Protein AF-A0A0Q9SAI6-F1 (afdb_monomer)

pLDDT: mean 85.2, std 10.26, range [45.22, 93.06]

Secondary structure (DSSP, 8-state):
-HHHHHHHHHHHHSSPPPHHHHHHHTT--HHHHHHHHHHHHHTTSEEEEE-SS-EEEEE-

Sequence (60 aa):
MLLEYLRTFQRKHHYMPSIKEMAEETAIPRTAVVWHLEKLRESNAVDYEDGKLARSLRLK

Foldseek 3Di:
DVLVVQVVCCVVPVDGDDLVRSCVVVVNPSVVSVVVLVVCVVVVQWDFDPDPVDTDIDGD

Nearest PDB structures (foldseek):
  3k2z-assembly1_B  TM=8.425E-01  e=3.041E-03  Thermotoga maritima
  6hk6-assembly2_C  TM=7.254E-01  e=2.484E-02  Homo sapiens
  5k5q-assembly1_B  TM=7.797E-01  e=1.896E-01  Sulfolobus sp. NOB8H2
  2rdp-assembly1_A-2  TM=5.862E-01  e=1.351E-01  Geobacillus stearothermophilus
  3eco-assembly1_A  TM=7.564E-01  e=6.419E-01  Staphylococcus aureus subsp. aureus Mu50

Mean predicted aligned error: 4.48 Å

Radius of gyration: 10.63 Å; Cα contacts (8 Å, |Δi|>4): 58; chains: 1; bounding box: 24×25×25 Å

S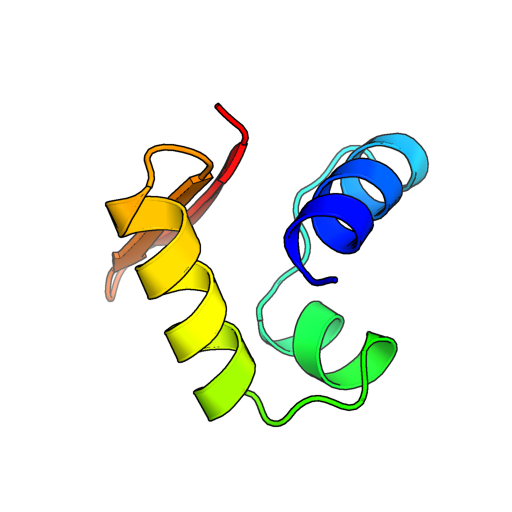tructure (mmCIF, N/CA/C/O backbone):
data_AF-A0A0Q9SAI6-F1
#
_entry.id   AF-A0A0Q9SAI6-F1
#
loop_
_atom_site.group_PDB
_atom_site.id
_atom_site.type_symbol
_atom_site.label_atom_id
_atom_site.label_alt_id
_atom_site.label_comp_id
_atom_site.label_asym_id
_atom_site.label_entity_id
_atom_site.label_seq_id
_atom_site.pdbx_PDB_ins_code
_atom_site.Cartn_x
_atom_site.Cartn_y
_atom_site.Cartn_z
_atom_site.occupancy
_atom_site.B_iso_or_equiv
_atom_site.auth_seq_id
_atom_site.auth_comp_id
_atom_site.auth_asym_id
_atom_site.auth_atom_id
_atom_site.pdbx_PDB_model_num
ATOM 1 N N . MET A 1 1 ? -0.530 10.287 -3.494 1.00 78.31 1 MET A N 1
ATOM 2 C CA . MET A 1 1 ? 0.490 9.649 -4.357 1.00 78.31 1 MET A CA 1
ATOM 3 C C . MET A 1 1 ? 0.407 8.123 -4.318 1.00 78.31 1 MET A C 1
ATOM 5 O O . MET A 1 1 ? 0.147 7.557 -5.366 1.00 78.31 1 MET A O 1
ATOM 9 N N . LEU A 1 2 ? 0.514 7.450 -3.160 1.00 84.62 2 LEU A N 1
ATOM 10 C CA . LEU A 1 2 ? 0.469 5.973 -3.113 1.00 84.62 2 LEU A CA 1
ATOM 11 C C . LEU A 1 2 ? -0.894 5.363 -3.511 1.00 84.62 2 LEU A C 1
ATOM 13 O O . LEU A 1 2 ? -0.930 4.371 -4.224 1.00 84.62 2 LEU A O 1
ATOM 17 N N . LEU A 1 3 ? -2.021 5.973 -3.124 1.00 86.56 3 LEU A N 1
ATOM 18 C CA . LEU A 1 3 ? -3.355 5.459 -3.479 1.00 86.56 3 LEU A CA 1
ATOM 19 C C . LEU A 1 3 ? -3.615 5.441 -4.999 1.00 86.56 3 LEU A C 1
ATOM 21 O O . LEU A 1 3 ? -4.133 4.464 -5.534 1.00 86.56 3 LEU A O 1
ATOM 25 N N . GLU A 1 4 ? -3.223 6.504 -5.704 1.00 89.31 4 GLU A N 1
ATOM 26 C CA . GLU A 1 4 ? -3.351 6.591 -7.168 1.00 89.31 4 GLU A CA 1
ATOM 27 C C . GLU A 1 4 ? -2.431 5.598 -7.886 1.00 89.31 4 GLU A C 1
ATOM 29 O O . GLU A 1 4 ? -2.817 5.007 -8.901 1.00 89.31 4 GLU A O 1
ATOM 34 N N . TYR A 1 5 ? -1.243 5.359 -7.321 1.00 90.69 5 TYR A N 1
ATOM 35 C CA . TYR A 1 5 ? -0.360 4.287 -7.763 1.00 90.69 5 TYR A CA 1
ATOM 36 C C . TYR A 1 5 ? -1.043 2.920 -7.620 1.00 90.69 5 TYR A C 1
ATOM 38 O O . TYR A 1 5 ? -1.151 2.210 -8.614 1.00 90.69 5 TYR A O 1
ATOM 46 N N . LEU A 1 6 ? -1.599 2.587 -6.447 1.00 89.94 6 LEU A N 1
ATOM 47 C CA . LEU A 1 6 ? -2.288 1.308 -6.216 1.00 89.94 6 LEU A CA 1
ATOM 48 C C . LEU A 1 6 ? -3.444 1.081 -7.201 1.00 89.94 6 LEU A C 1
ATOM 50 O O . LEU A 1 6 ? -3.564 0.003 -7.780 1.00 89.94 6 LEU A O 1
ATOM 54 N N . ARG A 1 7 ? -4.262 2.112 -7.450 1.00 90.88 7 ARG A N 1
ATOM 55 C CA . ARG A 1 7 ? -5.358 2.061 -8.435 1.00 90.88 7 ARG A CA 1
ATOM 56 C C . ARG A 1 7 ? -4.847 1.803 -9.848 1.00 90.88 7 ARG A C 1
ATOM 58 O O . ARG A 1 7 ? -5.415 1.004 -10.589 1.00 90.88 7 ARG A O 1
ATOM 65 N N . THR A 1 8 ? -3.781 2.489 -10.244 1.00 92.00 8 THR A N 1
ATOM 66 C CA . THR A 1 8 ? -3.197 2.342 -11.582 1.00 92.00 8 THR A CA 1
ATOM 67 C C . THR A 1 8 ? -2.532 0.983 -11.754 1.00 92.00 8 THR A C 1
ATOM 69 O O . THR A 1 8 ? -2.736 0.334 -12.779 1.00 92.00 8 THR A O 1
ATOM 72 N N . PHE A 1 9 ? -1.820 0.518 -10.731 1.00 90.44 9 PHE A N 1
ATOM 73 C CA . PHE A 1 9 ? -1.184 -0.788 -10.709 1.00 90.44 9 PHE A CA 1
ATOM 74 C C . PHE A 1 9 ? -2.221 -1.908 -10.822 1.00 90.44 9 PHE A C 1
ATOM 76 O O . PHE A 1 9 ? -2.109 -2.749 -11.710 1.00 90.44 9 PHE A O 1
ATOM 83 N N . GLN A 1 10 ? -3.293 -1.866 -10.019 1.00 89.31 10 GLN A N 1
ATOM 84 C CA . GLN A 1 10 ? -4.371 -2.856 -10.091 1.00 89.31 10 GLN A CA 1
ATOM 85 C C . GLN A 1 10 ? -5.018 -2.898 -11.479 1.00 89.31 10 GLN A C 1
ATOM 87 O O . GLN A 1 10 ? -5.254 -3.984 -12.004 1.00 89.31 10 GLN A O 1
ATOM 92 N N . ARG A 1 11 ? -5.286 -1.739 -12.098 1.00 90.25 11 ARG A N 1
ATOM 93 C CA . ARG A 1 11 ? -5.861 -1.683 -13.454 1.00 90.25 11 ARG A CA 1
ATOM 94 C C . ARG A 1 11 ? -4.959 -2.316 -14.511 1.00 90.25 11 ARG A C 1
ATOM 96 O O . ARG A 1 11 ? -5.472 -2.882 -15.467 1.00 90.25 11 ARG A O 1
ATOM 103 N N . LYS A 1 12 ? -3.640 -2.192 -14.357 1.00 92.25 12 LYS A N 1
ATOM 104 C CA . LYS A 1 12 ? -2.655 -2.673 -15.333 1.00 92.25 12 LYS A CA 1
ATOM 105 C C . LYS A 1 12 ? -2.294 -4.146 -15.137 1.00 92.25 12 LYS A C 1
ATOM 107 O O . LYS A 1 12 ? -2.088 -4.856 -16.113 1.00 92.25 12 LYS A O 1
ATOM 112 N N . HIS A 1 13 ? -2.192 -4.586 -13.888 1.00 87.69 13 HIS A N 1
ATOM 113 C CA . HIS A 1 13 ? -1.636 -5.890 -13.533 1.00 87.69 13 HIS A CA 1
ATOM 114 C C . HIS A 1 13 ? -2.684 -6.880 -13.005 1.00 87.69 13 HIS A C 1
ATOM 116 O O . HIS A 1 13 ? -2.392 -8.064 -12.894 1.00 87.69 13 HIS A O 1
ATOM 122 N N . HIS A 1 14 ? -3.905 -6.427 -12.694 1.00 86.06 14 HIS A N 1
ATOM 123 C CA . HIS A 1 14 ? -4.992 -7.229 -12.111 1.00 86.06 14 HIS A CA 1
ATOM 124 C C . HIS A 1 14 ? -4.676 -7.864 -10.740 1.00 86.06 14 HIS A C 1
ATOM 126 O O . HIS A 1 14 ? -5.459 -8.671 -10.241 1.00 86.06 14 HIS A O 1
ATOM 132 N N . TYR A 1 15 ? -3.579 -7.462 -10.092 1.00 86.81 15 TYR A N 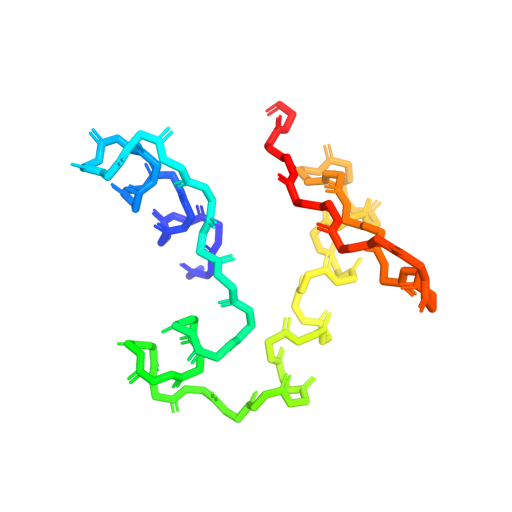1
ATOM 133 C CA . TYR A 1 15 ? -3.229 -7.817 -8.715 1.00 86.81 15 TYR A CA 1
ATOM 134 C C . TYR A 1 15 ? -2.763 -6.581 -7.931 1.00 86.81 15 TYR A C 1
ATOM 136 O O . TYR A 1 15 ? -2.568 -5.506 -8.501 1.00 86.81 15 TYR A O 1
ATOM 144 N N . MET A 1 16 ? -2.631 -6.723 -6.609 1.00 88.19 16 MET A N 1
ATOM 145 C CA . MET A 1 16 ? -2.130 -5.660 -5.731 1.00 88.19 16 MET A CA 1
ATOM 146 C C . MET A 1 16 ? -0.615 -5.757 -5.563 1.00 88.19 16 MET A C 1
ATOM 148 O O . MET A 1 16 ? -0.129 -6.848 -5.262 1.00 88.19 16 MET A O 1
ATOM 152 N N . PRO A 1 17 ? 0.129 -4.647 -5.691 1.00 89.56 17 PRO A N 1
ATOM 153 C CA . PRO A 1 17 ? 1.577 -4.684 -5.577 1.00 89.56 17 PRO A CA 1
ATOM 154 C C . PRO A 1 17 ? 1.996 -5.079 -4.158 1.00 89.56 17 PRO A C 1
ATOM 156 O O . PRO A 1 17 ? 1.342 -4.750 -3.165 1.00 89.56 17 PRO A O 1
ATOM 159 N N . SER A 1 18 ? 3.123 -5.767 -4.050 1.00 89.75 18 SER A N 1
ATOM 160 C CA . SER A 1 18 ? 3.804 -6.006 -2.784 1.00 89.75 18 SER A CA 1
ATOM 161 C C . SER A 1 18 ? 4.490 -4.734 -2.275 1.00 89.75 18 SER A C 1
ATOM 163 O O . SER A 1 18 ? 4.765 -3.801 -3.026 1.00 89.75 18 SER A O 1
ATOM 165 N N . ILE A 1 19 ? 4.852 -4.702 -0.988 1.00 89.12 19 ILE A N 1
ATOM 166 C CA . ILE A 1 19 ? 5.641 -3.594 -0.406 1.00 89.12 19 ILE A CA 1
ATOM 167 C C . ILE A 1 19 ? 6.969 -3.414 -1.156 1.00 89.12 19 ILE A C 1
ATOM 169 O O . ILE A 1 19 ? 7.477 -2.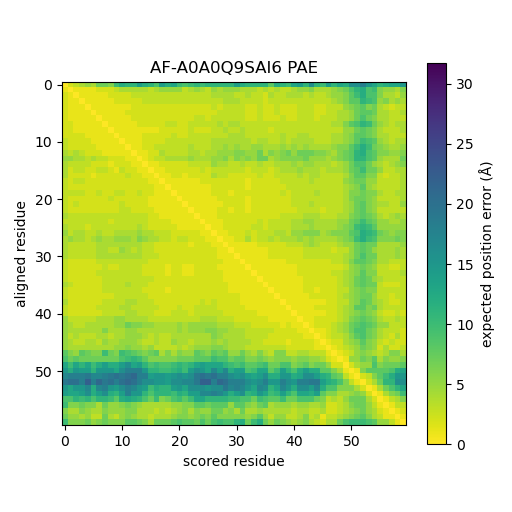301 -1.263 1.00 89.12 19 ILE A O 1
ATOM 173 N N . LYS A 1 20 ? 7.547 -4.512 -1.665 1.00 88.56 20 LYS A N 1
ATOM 174 C CA . LYS A 1 20 ? 8.779 -4.473 -2.455 1.00 88.56 20 LYS A CA 1
ATOM 175 C C . LYS A 1 20 ? 8.545 -3.766 -3.791 1.00 88.56 20 LYS A C 1
ATOM 177 O O . LYS A 1 20 ? 9.278 -2.826 -4.061 1.00 88.56 20 LYS A O 1
ATOM 182 N N . GLU A 1 21 ? 7.531 -4.176 -4.554 1.00 89.75 21 GLU A N 1
ATOM 183 C CA . GLU A 1 21 ? 7.175 -3.537 -5.833 1.00 89.75 21 GLU A CA 1
ATOM 184 C C . GLU A 1 21 ? 6.834 -2.059 -5.634 1.00 89.75 21 GLU A C 1
ATOM 186 O O . GLU A 1 21 ? 7.371 -1.213 -6.337 1.00 89.75 21 GLU A O 1
ATOM 191 N N . MET A 1 22 ? 6.045 -1.732 -4.602 1.00 90.69 22 MET A N 1
ATOM 192 C CA . MET A 1 22 ? 5.770 -0.343 -4.227 1.00 90.69 22 MET A CA 1
ATOM 193 C C . MET A 1 22 ? 7.066 0.433 -3.985 1.00 90.69 22 MET A C 1
ATOM 195 O O . MET A 1 22 ? 7.273 1.482 -4.579 1.00 90.69 22 MET A O 1
ATOM 199 N N . ALA A 1 23 ? 7.957 -0.082 -3.136 1.00 90.81 23 ALA A N 1
ATOM 200 C CA . ALA A 1 23 ? 9.193 0.608 -2.791 1.00 90.81 23 ALA A CA 1
ATOM 201 C C . ALA A 1 23 ? 10.121 0.816 -4.000 1.00 90.81 23 ALA A C 1
ATOM 203 O O . ALA A 1 23 ? 10.723 1.881 -4.134 1.00 90.81 23 ALA A O 1
ATOM 204 N N . GLU A 1 24 ? 10.228 -0.190 -4.871 1.00 91.12 24 GLU A N 1
ATOM 205 C CA . GLU A 1 24 ? 11.065 -0.154 -6.073 1.00 91.12 24 GLU A CA 1
ATOM 206 C C . GLU A 1 24 ? 10.495 0.797 -7.134 1.00 91.12 24 GLU A C 1
ATOM 208 O O . GLU A 1 24 ? 11.227 1.636 -7.653 1.00 91.12 24 GLU A O 1
ATOM 213 N N . GLU A 1 25 ? 9.192 0.733 -7.417 1.00 89.94 25 GLU A N 1
ATOM 214 C CA . GLU A 1 25 ? 8.566 1.536 -8.474 1.00 89.94 25 GLU A CA 1
ATOM 215 C C . GLU A 1 25 ? 8.298 2.984 -8.064 1.00 89.94 25 GLU A C 1
ATOM 217 O O . GLU A 1 25 ? 8.357 3.881 -8.904 1.00 89.94 25 GLU A O 1
ATOM 222 N N . THR A 1 26 ? 8.016 3.244 -6.783 1.00 87.50 26 THR A N 1
ATOM 223 C CA . THR A 1 26 ? 7.804 4.614 -6.298 1.00 87.50 26 THR A CA 1
ATOM 224 C C . THR A 1 26 ? 9.083 5.262 -5.769 1.00 87.50 26 THR A C 1
ATOM 226 O O . THR A 1 26 ? 9.030 6.416 -5.353 1.00 87.50 26 THR A O 1
ATOM 229 N N . ALA A 1 27 ? 10.213 4.542 -5.740 1.00 91.00 27 ALA A N 1
ATOM 230 C CA . ALA A 1 27 ? 11.469 4.961 -5.104 1.00 91.00 27 ALA A CA 1
ATOM 231 C C . ALA A 1 27 ? 11.297 5.411 -3.634 1.00 91.00 27 ALA A C 1
ATOM 233 O O . ALA A 1 27 ? 12.022 6.273 -3.135 1.00 91.00 27 ALA A O 1
ATOM 234 N N . ILE A 1 28 ? 10.31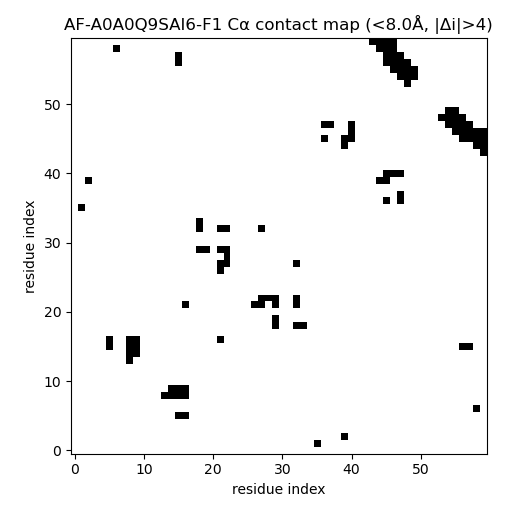7 4.830 -2.930 1.00 88.88 28 ILE A N 1
ATOM 235 C CA . ILE A 1 28 ? 10.021 5.137 -1.524 1.00 88.88 28 ILE A CA 1
ATOM 236 C C . ILE A 1 28 ? 10.614 4.022 -0.654 1.00 88.88 28 ILE A C 1
ATOM 238 O O . ILE A 1 28 ? 10.443 2.845 -0.969 1.00 88.88 28 ILE A O 1
ATOM 242 N N . PRO A 1 29 ? 11.269 4.333 0.478 1.00 93.06 29 PRO A N 1
ATOM 243 C CA . PRO A 1 29 ? 11.724 3.307 1.408 1.00 93.06 29 PRO A CA 1
ATOM 244 C C . PRO A 1 29 ? 10.576 2.406 1.878 1.00 93.06 29 PRO A C 1
ATOM 246 O O . PRO A 1 29 ? 9.483 2.883 2.180 1.00 93.06 29 PRO A O 1
ATOM 249 N N . ARG A 1 30 ? 10.831 1.101 2.033 1.00 89.56 30 ARG A N 1
ATOM 250 C CA . ARG A 1 30 ? 9.810 0.129 2.478 1.00 89.56 30 ARG A CA 1
ATOM 251 C C . ARG A 1 30 ? 9.097 0.549 3.768 1.00 89.56 30 ARG A C 1
ATOM 253 O O . ARG A 1 30 ? 7.894 0.357 3.885 1.00 89.56 30 ARG A O 1
ATOM 260 N N . THR A 1 31 ? 9.822 1.145 4.713 1.00 91.06 31 THR A N 1
ATOM 261 C CA . THR A 1 31 ? 9.263 1.659 5.974 1.00 91.06 31 THR A CA 1
ATOM 262 C C . THR A 1 31 ? 8.240 2.772 5.744 1.00 91.06 31 THR A C 1
ATOM 264 O O . THR A 1 31 ? 7.189 2.782 6.378 1.00 91.06 31 THR A O 1
ATOM 267 N N . ALA A 1 32 ? 8.504 3.673 4.798 1.00 91.38 32 ALA A N 1
ATOM 268 C CA . ALA A 1 32 ? 7.582 4.739 4.422 1.00 91.38 32 ALA A CA 1
ATOM 269 C C . ALA A 1 32 ? 6.374 4.210 3.628 1.00 91.38 32 ALA A C 1
ATOM 271 O O . ALA A 1 32 ? 5.267 4.713 3.808 1.00 91.38 32 ALA A O 1
ATOM 272 N N . VAL A 1 33 ? 6.545 3.156 2.818 1.00 91.12 33 VAL A N 1
ATOM 273 C CA . VAL A 1 33 ? 5.420 2.454 2.171 1.00 91.12 33 VAL A CA 1
ATOM 274 C C . VAL A 1 33 ? 4.473 1.869 3.218 1.00 91.12 33 VAL A C 1
ATOM 276 O O . VAL A 1 33 ? 3.272 2.112 3.145 1.00 91.12 33 VAL A O 1
ATOM 279 N N . VAL A 1 34 ? 5.002 1.152 4.215 1.00 90.44 34 VAL A N 1
ATOM 280 C CA . VAL A 1 34 ? 4.190 0.593 5.311 1.00 90.44 34 VAL A CA 1
ATOM 281 C C . VAL A 1 34 ? 3.453 1.702 6.054 1.00 90.44 34 VAL A C 1
ATOM 283 O O . VAL A 1 34 ? 2.237 1.623 6.200 1.00 90.44 34 VAL A O 1
ATOM 286 N N . TRP A 1 35 ? 4.152 2.776 6.427 1.00 91.62 35 TRP A N 1
ATOM 287 C CA . TRP A 1 35 ? 3.533 3.924 7.092 1.00 91.62 35 TRP A CA 1
ATOM 288 C C . TRP A 1 35 ? 2.393 4.538 6.262 1.00 91.62 35 TRP A C 1
ATOM 290 O O . TRP A 1 35 ? 1.318 4.831 6.783 1.00 91.62 35 TRP A O 1
ATOM 300 N N . HIS A 1 36 ? 2.580 4.697 4.949 1.00 91.00 36 HIS A N 1
ATOM 301 C CA . HIS A 1 36 ? 1.521 5.178 4.062 1.00 91.00 36 HIS A CA 1
ATOM 302 C C . HIS A 1 36 ? 0.332 4.214 3.973 1.00 91.00 36 HIS A C 1
ATOM 304 O O . HIS A 1 36 ? -0.808 4.677 3.961 1.00 91.00 36 HIS A O 1
ATOM 310 N N . LEU A 1 37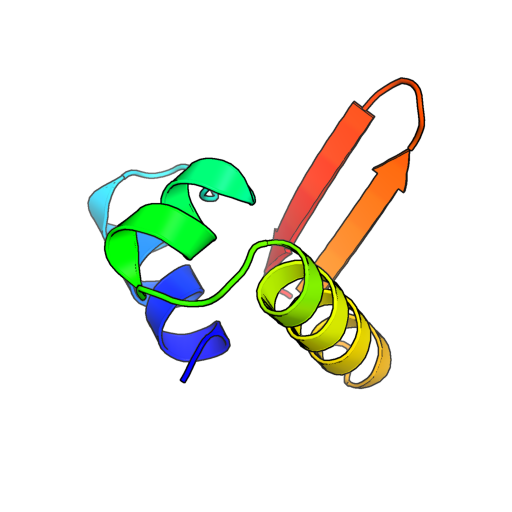 ? 0.566 2.901 3.915 1.00 90.19 37 LEU A N 1
ATOM 311 C CA . LEU A 1 37 ? -0.505 1.901 3.913 1.00 90.19 37 LEU A CA 1
ATOM 312 C C . LEU A 1 37 ? -1.302 1.931 5.221 1.00 90.19 37 LEU A C 1
ATOM 314 O O . LEU A 1 37 ? -2.528 1.880 5.179 1.00 90.19 37 LEU A O 1
ATOM 318 N N . GLU A 1 38 ? -0.639 2.101 6.365 1.00 90.25 38 GLU A N 1
ATOM 319 C CA . GLU A 1 38 ? -1.311 2.283 7.655 1.00 90.25 38 GLU A CA 1
ATOM 320 C C . GLU A 1 38 ? -2.177 3.546 7.670 1.00 90.25 38 GLU A C 1
ATOM 322 O O . GLU A 1 38 ? -3.336 3.485 8.078 1.00 90.25 38 GLU A O 1
ATOM 327 N N . LYS A 1 39 ? -1.677 4.670 7.139 1.00 91.56 39 LYS A N 1
ATOM 328 C CA . LYS A 1 39 ? -2.469 5.904 7.001 1.00 91.56 39 LYS A CA 1
ATOM 329 C C . LYS A 1 39 ? -3.665 5.759 6.069 1.00 91.56 39 LYS A C 1
ATOM 331 O O . LYS A 1 39 ? -4.729 6.302 6.356 1.00 91.56 39 LYS A O 1
ATOM 336 N N . LEU A 1 40 ? -3.524 5.009 4.980 1.00 90.44 40 LEU A N 1
ATOM 337 C CA . LEU A 1 40 ? -4.640 4.707 4.084 1.00 90.44 40 LEU A CA 1
ATOM 338 C C . LEU A 1 40 ? -5.650 3.733 4.711 1.00 90.44 40 LEU A C 1
ATOM 340 O O . LEU A 1 40 ? -6.833 3.778 4.377 1.00 90.44 40 LEU A O 1
ATOM 344 N N . ARG A 1 41 ? -5.206 2.861 5.621 1.00 89.56 41 ARG A N 1
ATOM 345 C CA . ARG A 1 41 ? -6.088 1.981 6.392 1.00 89.56 41 ARG A CA 1
ATOM 346 C C . ARG A 1 41 ? -6.880 2.767 7.432 1.00 89.56 41 ARG A C 1
ATOM 348 O O . ARG A 1 41 ? -8.085 2.574 7.540 1.00 89.56 41 ARG A O 1
ATOM 355 N N . GLU A 1 42 ? -6.226 3.680 8.155 1.00 90.12 42 GLU A N 1
ATOM 356 C CA . GLU A 1 42 ? -6.880 4.605 9.097 1.00 90.12 42 GLU A CA 1
ATOM 357 C C . GLU A 1 42 ? -7.985 5.430 8.413 1.00 90.12 42 GLU A C 1
ATOM 359 O O . GLU A 1 42 ? -9.041 5.649 8.999 1.00 90.12 42 GLU A O 1
ATOM 364 N N . SER A 1 43 ? -7.778 5.843 7.157 1.00 90.25 43 SER A N 1
ATOM 365 C CA . SER A 1 43 ? -8.781 6.570 6.368 1.00 90.25 43 SER A CA 1
ATOM 366 C C . SER A 1 43 ? -9.807 5.677 5.662 1.00 90.25 43 SER A C 1
ATOM 368 O O . SER A 1 43 ? -10.614 6.178 4.879 1.00 90.25 43 SER A O 1
ATOM 370 N N . ASN A 1 44 ? -9.796 4.367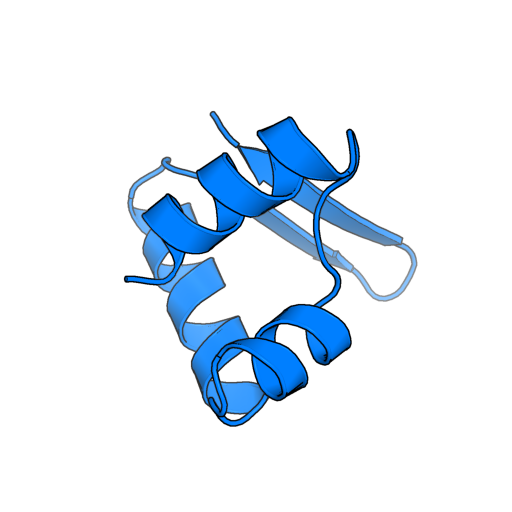 5.931 1.00 87.38 44 ASN A N 1
ATOM 371 C CA . ASN A 1 44 ? -10.696 3.378 5.340 1.00 87.38 44 ASN A CA 1
ATOM 372 C C . ASN A 1 44 ? -10.602 3.282 3.799 1.00 87.38 44 ASN A C 1
ATOM 374 O O . ASN A 1 44 ? -11.538 2.816 3.155 1.00 87.38 44 ASN A O 1
ATOM 378 N N . ALA A 1 45 ? -9.489 3.721 3.200 1.00 87.88 45 ALA A N 1
ATOM 379 C CA . ALA A 1 45 ? -9.264 3.680 1.752 1.00 87.88 45 ALA A CA 1
ATOM 380 C C . ALA A 1 45 ? -8.690 2.336 1.279 1.00 87.88 45 ALA A C 1
ATOM 382 O O . ALA A 1 45 ? -8.915 1.925 0.139 1.00 87.88 45 ALA A O 1
ATOM 383 N N . VAL A 1 46 ? -7.934 1.657 2.145 1.00 87.50 46 VAL A N 1
ATOM 384 C CA . VAL A 1 46 ? -7.373 0.329 1.872 1.00 87.50 46 VAL A CA 1
ATOM 385 C C . VAL A 1 46 ? -7.592 -0.597 3.056 1.00 87.50 46 VAL A C 1
ATOM 387 O O . VAL A 1 46 ? -7.593 -0.170 4.209 1.00 87.50 46 VAL A O 1
ATOM 390 N N . ASP A 1 47 ? -7.745 -1.877 2.760 1.00 86.50 47 ASP A N 1
ATOM 391 C CA . ASP A 1 47 ? -7.645 -2.947 3.737 1.00 86.50 47 ASP A CA 1
ATOM 392 C C . ASP A 1 47 ? -6.244 -3.551 3.623 1.00 86.50 47 ASP A C 1
ATOM 394 O O . ASP A 1 47 ? -5.898 -4.158 2.605 1.00 86.50 47 ASP A O 1
ATOM 398 N N . TYR A 1 48 ? -5.404 -3.282 4.620 1.00 82.00 48 TYR A N 1
ATOM 399 C CA . TYR A 1 48 ? -4.021 -3.742 4.669 1.00 82.00 48 TYR A CA 1
ATOM 400 C C . TYR A 1 48 ? -3.780 -4.506 5.970 1.00 82.00 48 TYR A C 1
ATOM 402 O O . TYR A 1 48 ? -3.868 -3.942 7.068 1.00 82.00 48 TYR A O 1
ATOM 410 N N . GLU A 1 49 ? -3.441 -5.784 5.825 1.00 78.56 49 GLU A N 1
ATOM 411 C CA . GLU A 1 49 ? -3.077 -6.674 6.920 1.00 78.56 49 GLU A CA 1
ATOM 412 C C . GLU A 1 49 ? -1.642 -7.170 6.707 1.00 78.56 49 GLU A C 1
ATOM 414 O O . GLU A 1 49 ? -1.343 -7.829 5.708 1.00 78.56 49 GLU A O 1
ATOM 419 N N . ASP A 1 50 ? -0.745 -6.835 7.639 1.00 69.25 50 ASP A N 1
ATOM 420 C CA . ASP A 1 50 ? 0.618 -7.378 7.702 1.00 69.25 50 ASP A CA 1
ATOM 421 C C . ASP A 1 50 ? 0.664 -8.469 8.776 1.00 69.25 50 ASP A C 1
ATOM 423 O O . ASP A 1 50 ? 1.177 -8.290 9.882 1.00 69.25 50 ASP A O 1
ATOM 427 N N . GLY A 1 51 ? 0.027 -9.601 8.482 1.00 56.09 51 GLY A N 1
ATOM 428 C CA . GLY A 1 51 ? 0.057 -10.773 9.344 1.00 56.09 51 GLY A CA 1
ATOM 429 C C . GLY A 1 51 ? 1.307 -11.615 9.087 1.00 56.0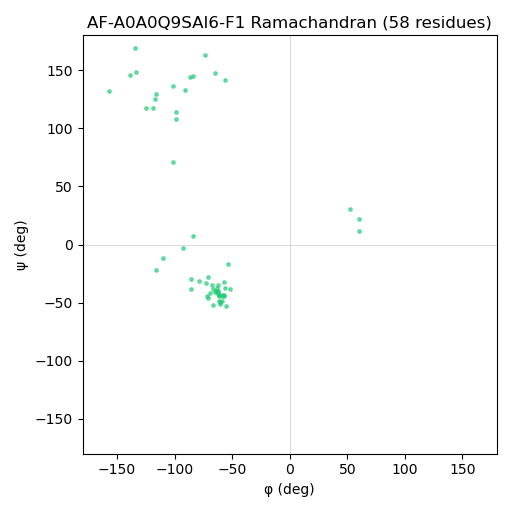9 51 GLY A C 1
ATOM 430 O O . GLY A 1 51 ? 1.720 -11.805 7.944 1.00 56.09 51 GLY A O 1
ATOM 431 N N . LYS A 1 52 ? 1.868 -12.226 10.144 1.00 54.94 52 LYS A N 1
ATOM 432 C CA . LYS A 1 52 ? 2.987 -13.196 10.055 1.00 54.94 52 LYS A CA 1
ATOM 433 C C . LYS A 1 52 ? 2.727 -14.374 9.094 1.00 54.94 52 LYS A C 1
ATOM 435 O O . LYS A 1 52 ? 3.673 -15.066 8.735 1.00 54.94 52 LYS A O 1
ATOM 440 N N . LEU A 1 53 ? 1.467 -14.613 8.717 1.00 45.22 53 LEU A N 1
ATOM 441 C CA . LEU A 1 53 ? 1.016 -15.749 7.904 1.00 45.22 53 LEU A CA 1
ATOM 442 C C . LEU A 1 53 ? 0.433 -15.348 6.537 1.00 45.22 53 LEU A C 1
ATOM 444 O O . LEU A 1 53 ? 0.430 -16.173 5.629 1.00 45.22 53 LEU A O 1
ATOM 448 N N . ALA A 1 54 ? -0.031 -14.107 6.364 1.00 52.12 54 ALA A N 1
ATOM 449 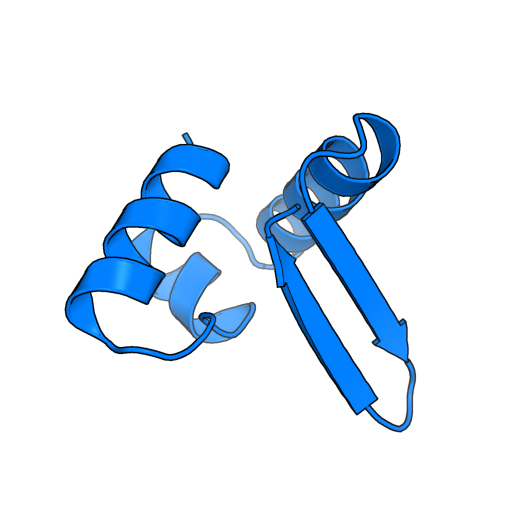C CA . ALA A 1 54 ? -0.575 -13.620 5.100 1.00 52.12 54 ALA A CA 1
ATOM 450 C C . ALA A 1 54 ? -0.484 -12.090 5.032 1.00 52.12 54 ALA A C 1
ATOM 452 O O . ALA A 1 54 ? -0.878 -11.398 5.968 1.00 52.12 54 ALA A O 1
ATOM 453 N N . ARG A 1 55 ? 0.020 -11.570 3.908 1.00 6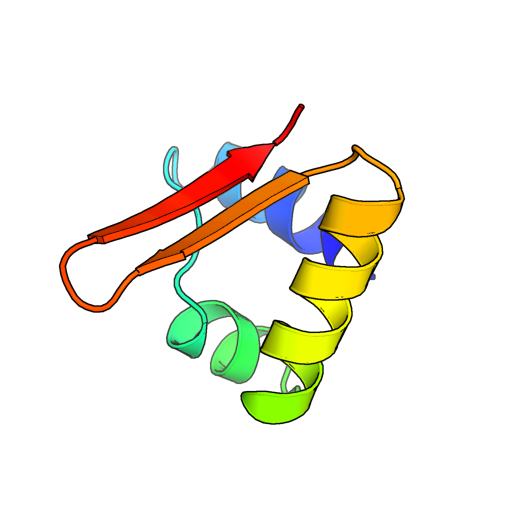6.88 55 ARG A N 1
ATOM 454 C CA . ARG A 1 55 ? -0.083 -10.149 3.561 1.00 66.88 55 ARG A CA 1
ATOM 455 C C . ARG A 1 55 ? -1.240 -9.979 2.601 1.00 66.88 55 ARG A C 1
ATOM 457 O O . ARG A 1 55 ? -1.165 -10.469 1.474 1.00 66.88 55 ARG A O 1
ATOM 464 N N . SER A 1 56 ? -2.287 -9.289 3.029 1.00 75.62 56 SER A N 1
ATOM 465 C CA . SER A 1 56 ? -3.396 -8.931 2.148 1.00 75.62 56 SER A CA 1
ATOM 466 C C . SER A 1 56 ? -3.494 -7.424 2.021 1.00 75.62 56 SER A C 1
ATOM 468 O O . SER A 1 56 ? -3.604 -6.717 3.019 1.00 75.62 56 SER A O 1
ATOM 470 N N . LEU A 1 57 ? -3.473 -6.951 0.777 1.00 83.75 57 LEU A N 1
ATOM 471 C CA . LEU A 1 57 ? -3.801 -5.582 0.413 1.00 83.75 57 LEU A CA 1
ATOM 472 C C . LEU A 1 57 ? -5.045 -5.613 -0.472 1.00 83.75 57 LEU A C 1
ATOM 474 O O . LEU A 1 57 ? -5.096 -6.377 -1.438 1.00 83.75 57 LEU A O 1
ATOM 478 N N . ARG A 1 58 ? -6.047 -4.802 -0.146 1.00 83.69 58 ARG A N 1
ATOM 479 C CA . ARG A 1 58 ? -7.256 -4.593 -0.950 1.00 83.69 58 ARG A CA 1
ATOM 480 C C . ARG A 1 58 ? -7.614 -3.109 -0.948 1.00 83.69 58 ARG A C 1
ATOM 482 O O . ARG A 1 58 ? -7.392 -2.421 0.042 1.00 83.69 58 ARG A O 1
ATOM 489 N N . LEU A 1 59 ? -8.160 -2.612 -2.052 1.00 81.31 59 LEU A N 1
ATOM 490 C CA . LEU A 1 59 ? -8.769 -1.278 -2.098 1.00 81.31 59 LEU A CA 1
ATOM 491 C C . LEU A 1 59 ? -10.235 -1.388 -1.654 1.00 81.31 59 LEU A C 1
ATOM 493 O O . LEU A 1 59 ? -10.867 -2.404 -1.957 1.00 81.31 59 LEU A O 1
ATOM 497 N N . LYS A 1 60 ? -10.751 -0.381 -0.938 1.00 81.44 60 LYS A N 1
ATOM 498 C CA . LYS A 1 60 ? -12.189 -0.255 -0.645 1.00 81.44 60 LYS A CA 1
ATOM 499 C C . LYS A 1 60 ? -12.932 0.520 -1.728 1.00 81.44 60 LYS A C 1
ATOM 501 O O . LYS A 1 60 ? -12.296 1.371 -2.394 1.00 81.44 60 LYS A O 1
#

Solvent-accessible surface area (backbone atoms only — not comparable to full-atom values): 3619 Å² total; per-residue (Å²): 113,71,67,62,47,53,54,52,44,30,75,74,67,77,47,72,79,49,66,63,55,46,19,65,76,68,73,39,57,55,70,56,51,52,54,51,48,51,53,33,34,76,69,61,50,30,50,71,44,89,47,102,87,51,78,47,71,45,78,105